Protein AF-A0A1Q7JMK7-F1 (afdb_monomer)

Foldseek 3Di:
DPQADPPPRDRDKDWDDDDDPDDDFDADPQFDPDVPDDSTWDWTWIAHPPPGDIDIDTDVVSVCVRRDDPDPVCVVVVVVPPDD

Secondary structure (DSSP, 8-state):
---S-TTT----EEEE----SS---B--TT----TTS-SPBPEEEEEETTT--EEEEE-HHHHHHHHSPPPGGGHHHHGGGG--

Solvent-accessible surface area (backbone atoms only — not comparable to full-atom values): 5485 Å² total; per-residue (Å²): 144,76,67,49,36,92,87,78,66,45,59,53,69,40,83,56,72,80,85,59,102,57,86,74,56,49,65,60,92,73,44,52,88,45,97,89,50,78,61,58,27,58,59,46,29,35,33,30,76,83,80,65,53,71,49,78,49,63,42,62,70,59,46,47,69,33,62,55,76,79,57,82,91,49,51,86,64,59,68,66,78,77,75,128

pLDDT: mean 77.26, std 14.23, range [45.47, 94.75]

Mean predicted aligned error: 10.89 Å

Radius of gyration: 18.16 Å; Cα contacts (8 Å, |Δi|>4): 107; chains: 1; bounding box: 47×17×46 Å

Nearest PDB structures (foldseek):
  6zn8-assembly1_C  TM=3.640E-01  e=3.447E+00  Haemophilus influenzae 86-028NP
  6ee8-assembly1_M  TM=2.963E-01  e=4.436E+00  Mycobacterium tuberculosis

Structure (mmCIF, N/CA/C/O backbone):
data_AF-A0A1Q7JMK7-F1
#
_entry.id   AF-A0A1Q7JMK7-F1
#
loop_
_atom_site.group_PDB
_atom_site.id
_atom_site.type_symbol
_atom_site.label_atom_id
_atom_site.label_alt_id
_atom_site.label_comp_id
_atom_site.label_asym_id
_atom_site.label_entity_id
_atom_site.label_seq_id
_atom_site.pdbx_PDB_ins_code
_atom_site.Cartn_x
_atom_site.Cartn_y
_atom_site.Cartn_z
_atom_site.occupancy
_atom_site.B_iso_or_equiv
_atom_site.auth_seq_id
_atom_site.auth_comp_id
_atom_site.auth_asym_id
_atom_site.auth_atom_id
_atom_site.pdbx_PDB_model_num
ATOM 1 N N . MET A 1 1 ? -0.149 -8.439 13.081 1.00 46.66 1 MET A N 1
ATOM 2 C CA . MET A 1 1 ? -0.224 -7.430 14.152 1.00 46.66 1 MET A CA 1
ATOM 3 C C . MET A 1 1 ? -0.517 -6.079 13.519 1.00 46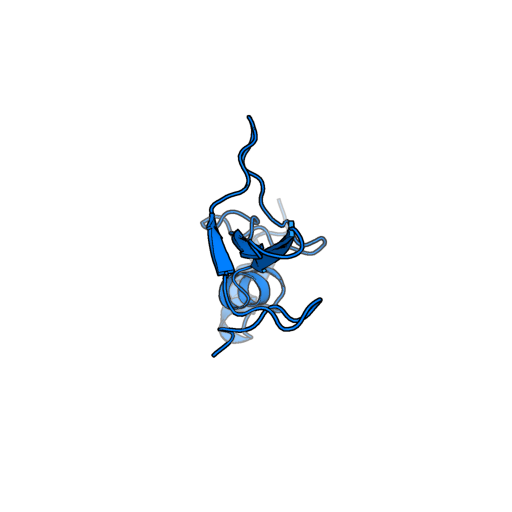.66 1 MET A C 1
ATOM 5 O O . MET A 1 1 ? 0.410 -5.373 13.150 1.00 46.66 1 MET A O 1
ATOM 9 N N . ALA A 1 2 ? -1.8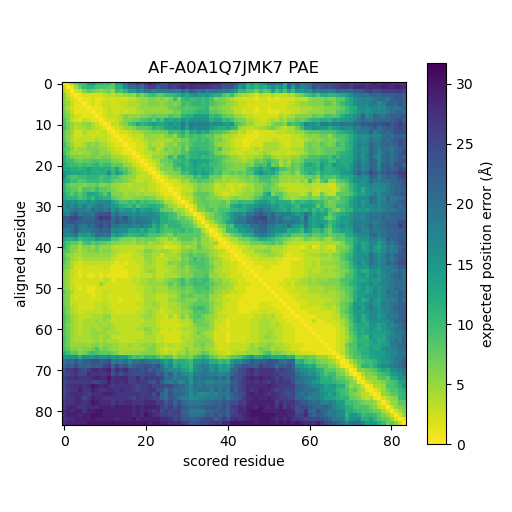03 -5.810 13.296 1.00 58.38 2 ALA A N 1
ATOM 10 C CA . ALA A 1 2 ? -2.422 -4.491 13.147 1.00 58.38 2 ALA A CA 1
ATOM 11 C C . ALA A 1 2 ? -3.933 -4.752 13.028 1.00 58.38 2 ALA A C 1
ATOM 13 O O . ALA A 1 2 ? -4.512 -4.599 11.960 1.00 58.38 2 ALA A O 1
ATOM 14 N N . ASP A 1 3 ? -4.544 -5.255 14.105 1.00 71.44 3 ASP A N 1
ATOM 15 C CA . ASP A 1 3 ? -5.989 -5.542 14.135 1.00 71.44 3 ASP A CA 1
ATOM 16 C C . ASP A 1 3 ? -6.799 -4.303 14.555 1.00 71.44 3 ASP A C 1
ATOM 18 O O . ASP A 1 3 ? -8.016 -4.356 14.665 1.00 71.44 3 ASP A O 1
ATOM 22 N N . THR A 1 4 ? -6.131 -3.164 14.767 1.00 87.81 4 THR A N 1
ATOM 23 C CA . THR A 1 4 ? -6.726 -1.890 15.171 1.00 87.81 4 THR A CA 1
ATOM 24 C C . THR A 1 4 ? -6.408 -0.787 14.171 1.00 87.81 4 THR A C 1
ATOM 26 O O . THR A 1 4 ? -5.281 -0.607 13.711 1.00 87.81 4 THR A O 1
ATOM 29 N N . CYS A 1 5 ? -7.427 -0.004 13.839 1.00 90.62 5 CYS A N 1
ATOM 30 C CA . CYS A 1 5 ? -7.319 1.171 12.994 1.00 90.62 5 CYS A CA 1
ATOM 31 C C . CYS A 1 5 ? -6.479 2.248 13.688 1.00 90.62 5 CYS A C 1
ATOM 33 O O . CYS A 1 5 ? -6.892 2.794 14.711 1.00 90.62 5 CYS A O 1
ATOM 35 N N . TYR A 1 6 ? -5.351 2.631 13.086 1.00 88.75 6 TYR A N 1
ATOM 36 C CA . TYR A 1 6 ? -4.453 3.657 13.632 1.00 88.75 6 TYR A CA 1
ATOM 37 C C . TYR A 1 6 ? -5.121 5.031 13.808 1.00 88.75 6 TYR A C 1
ATOM 39 O O . TYR A 1 6 ? -4.672 5.842 14.614 1.00 88.75 6 TYR A O 1
ATOM 47 N N . ARG A 1 7 ? -6.186 5.315 13.042 1.00 92.25 7 ARG A N 1
ATOM 48 C CA . ARG A 1 7 ? -6.864 6.617 13.061 1.00 92.25 7 ARG A CA 1
ATOM 49 C C . ARG A 1 7 ? -7.910 6.735 14.165 1.00 92.25 7 ARG A C 1
ATOM 51 O O . ARG A 1 7 ? -8.028 7.798 14.760 1.00 92.25 7 ARG A O 1
ATOM 58 N N . CYS A 1 8 ? -8.711 5.694 14.394 1.00 93.94 8 CYS A N 1
ATOM 59 C CA . CYS A 1 8 ? -9.849 5.761 15.323 1.00 93.94 8 CYS A CA 1
ATOM 60 C C . CYS A 1 8 ? -9.835 4.692 16.422 1.00 93.94 8 CYS A C 1
ATOM 62 O O . CYS A 1 8 ? -10.784 4.623 17.195 1.00 93.94 8 CYS A O 1
ATOM 64 N N . GLY A 1 9 ? -8.827 3.817 16.454 1.00 91.56 9 GLY A N 1
ATOM 65 C CA . GLY A 1 9 ? -8.722 2.708 17.405 1.00 91.56 9 GLY A CA 1
ATOM 66 C C . GLY A 1 9 ? -9.707 1.554 17.182 1.00 91.56 9 GLY A C 1
ATOM 67 O O . GLY A 1 9 ? -9.692 0.601 17.947 1.00 91.56 9 GLY A O 1
ATOM 68 N N . GLY A 1 10 ? -10.564 1.612 16.157 1.00 88.19 10 GLY A N 1
ATOM 69 C CA . GLY A 1 10 ? -11.569 0.574 15.894 1.00 88.19 10 GLY A CA 1
ATOM 70 C C . GLY A 1 10 ? -10.962 -0.716 15.337 1.00 88.19 10 GLY A C 1
ATOM 71 O O . GLY A 1 10 ? -10.023 -0.662 14.551 1.00 88.19 10 GLY A O 1
ATOM 72 N N . GLU A 1 11 ? -11.525 -1.869 15.694 1.00 82.62 11 GLU A N 1
ATOM 73 C CA . GLU A 1 11 ? -10.955 -3.194 15.376 1.00 82.62 11 GLU A CA 1
ATOM 74 C C . GLU A 1 11 ? -11.467 -3.802 14.058 1.00 82.62 11 GLU A C 1
ATOM 76 O O . GLU A 1 11 ? -10.962 -4.803 13.553 1.00 82.62 11 GLU A O 1
ATOM 81 N N . MET A 1 12 ? -12.495 -3.204 13.450 1.00 83.38 12 MET A N 1
ATOM 82 C CA . MET A 1 12 ? -13.056 -3.713 12.202 1.00 83.38 12 MET A CA 1
ATOM 83 C C . MET A 1 12 ? -12.292 -3.191 10.983 1.00 83.38 12 MET A C 1
ATOM 85 O O . MET A 1 12 ? -12.683 -2.200 10.359 1.00 83.38 12 MET A O 1
ATOM 89 N N . LEU A 1 13 ? -11.244 -3.911 10.596 1.00 88.12 13 LEU A N 1
ATOM 90 C CA . LEU A 1 13 ? -10.568 -3.748 9.309 1.00 88.12 13 LEU A CA 1
ATOM 91 C C . LEU A 1 13 ? -11.123 -4.743 8.278 1.00 88.12 13 LEU A C 1
ATOM 93 O O . LEU A 1 13 ? -11.393 -5.901 8.589 1.00 88.12 13 LEU A O 1
ATOM 97 N N . SER A 1 14 ? -11.319 -4.283 7.044 1.00 90.56 14 SER A N 1
ATOM 98 C CA . SER A 1 14 ? -11.735 -5.107 5.907 1.00 90.56 14 SER A CA 1
ATOM 99 C C . SER A 1 14 ? -10.672 -5.053 4.824 1.00 90.56 14 SER A C 1
ATOM 101 O O . SER A 1 14 ? -10.319 -3.970 4.359 1.00 90.56 14 SER A O 1
ATOM 103 N N . ALA A 1 15 ? -10.189 -6.215 4.390 1.00 90.50 15 ALA A N 1
ATOM 104 C CA . ALA A 1 15 ? -9.332 -6.300 3.215 1.00 90.50 15 ALA A CA 1
ATOM 105 C C . ALA A 1 15 ? -10.117 -5.915 1.951 1.00 90.50 15 ALA A C 1
ATOM 107 O O . ALA A 1 15 ? -11.317 -6.181 1.843 1.00 90.50 15 ALA A O 1
ATOM 108 N N . GLY A 1 16 ? -9.430 -5.300 0.996 1.00 88.38 16 GLY A N 1
ATOM 109 C CA . GLY A 1 16 ? -9.992 -4.911 -0.288 1.00 88.38 16 GLY A CA 1
ATOM 110 C C . GLY A 1 16 ? -8.909 -4.609 -1.320 1.00 88.38 16 GLY A C 1
ATOM 111 O O . GLY A 1 16 ? -7.728 -4.915 -1.139 1.00 88.38 16 GLY A O 1
ATOM 112 N N . ALA A 1 17 ? -9.324 -3.998 -2.423 1.00 84.00 17 ALA A N 1
ATOM 113 C CA . ALA A 1 17 ? -8.437 -3.535 -3.479 1.00 84.00 17 ALA A CA 1
ATOM 114 C C . ALA A 1 17 ? -8.927 -2.188 -4.011 1.00 84.00 17 ALA A C 1
ATOM 116 O O . ALA A 1 17 ? -10.129 -1.916 -4.020 1.00 84.00 17 ALA A O 1
ATOM 117 N N . LEU A 1 18 ? -7.995 -1.359 -4.478 1.00 83.94 18 LEU A N 1
ATOM 118 C CA . LEU A 1 18 ? -8.336 -0.187 -5.275 1.00 83.94 18 LEU A CA 1
ATOM 119 C C . LEU A 1 18 ? -8.600 -0.644 -6.710 1.00 83.94 18 LEU A C 1
ATOM 121 O O . LEU A 1 18 ? -7.736 -1.258 -7.336 1.00 83.94 18 LEU A O 1
ATOM 125 N N . PHE A 1 19 ? -9.798 -0.355 -7.216 1.00 79.12 19 PHE A N 1
ATOM 126 C CA . PHE A 1 19 ? -10.184 -0.652 -8.592 1.00 79.12 19 PHE A CA 1
ATOM 127 C C . PHE A 1 19 ? -10.068 0.598 -9.459 1.00 79.12 19 PHE A C 1
ATOM 129 O O . PHE A 1 19 ? -10.567 1.666 -9.114 1.00 79.12 19 PHE A O 1
ATOM 136 N N . SER A 1 20 ? -9.419 0.442 -10.605 1.00 80.50 20 SER A N 1
ATOM 137 C CA . SER A 1 20 ? -9.269 1.464 -11.636 1.00 80.50 20 SER A CA 1
ATOM 138 C C . SER A 1 20 ? -9.167 0.768 -12.994 1.00 80.50 20 SER A C 1
ATOM 140 O O . SER A 1 20 ? -8.756 -0.392 -13.064 1.00 80.50 20 SER A O 1
ATOM 142 N N . ALA A 1 21 ? -9.542 1.467 -14.071 1.00 82.12 21 ALA A N 1
ATOM 143 C CA . ALA A 1 21 ? -9.445 0.952 -15.442 1.00 82.12 21 ALA A CA 1
ATOM 144 C C . ALA A 1 21 ? -8.002 0.561 -15.816 1.00 82.12 21 ALA A C 1
ATOM 146 O O . ALA A 1 21 ? -7.776 -0.382 -16.569 1.00 82.12 21 ALA A O 1
ATOM 147 N N . VAL A 1 22 ? -7.028 1.265 -15.237 1.00 74.88 22 VAL A N 1
ATOM 148 C CA . VAL A 1 22 ? -5.604 0.915 -15.237 1.00 74.88 22 VAL A CA 1
ATOM 149 C C . VAL A 1 22 ? -5.167 0.526 -13.831 1.00 74.88 22 VAL A C 1
ATOM 151 O O . VAL A 1 22 ? -5.652 1.086 -12.847 1.00 74.88 22 VAL A O 1
ATOM 154 N N . ARG A 1 23 ? -4.241 -0.434 -13.730 1.00 68.62 23 ARG A N 1
ATOM 155 C CA . ARG A 1 23 ? -3.741 -0.946 -12.449 1.00 68.62 23 ARG A CA 1
ATOM 156 C C . ARG A 1 23 ? -3.221 0.199 -11.574 1.00 68.62 23 ARG A C 1
ATOM 158 O O . ARG A 1 23 ? -2.321 0.924 -11.982 1.00 68.62 23 ARG A O 1
ATOM 165 N N . THR A 1 24 ? -3.752 0.330 -10.359 1.00 75.31 24 THR A N 1
ATOM 166 C CA . THR A 1 24 ? -3.226 1.273 -9.365 1.00 75.31 24 THR A CA 1
ATOM 167 C C . THR A 1 24 ? -1.994 0.661 -8.698 1.00 75.31 24 THR A C 1
ATOM 169 O O . THR A 1 24 ? -2.110 -0.130 -7.765 1.00 75.31 24 THR A O 1
ATOM 172 N N . SER A 1 25 ? -0.808 0.987 -9.206 1.00 76.00 25 SER A N 1
ATOM 173 C CA . SER A 1 25 ? 0.490 0.602 -8.643 1.00 76.00 25 SER A CA 1
ATOM 174 C C . SER A 1 25 ? 1.236 1.811 -8.084 1.00 76.00 25 SER A C 1
ATOM 176 O O . SER A 1 25 ? 0.999 2.950 -8.481 1.00 76.00 25 SER A O 1
ATOM 178 N N . PHE A 1 26 ? 2.164 1.562 -7.158 1.00 82.00 26 PHE A N 1
ATOM 179 C CA . PHE A 1 26 ? 3.153 2.565 -6.773 1.00 82.00 26 PHE A CA 1
ATOM 180 C C . PHE A 1 26 ? 4.365 2.447 -7.697 1.00 82.00 26 PHE A C 1
ATOM 182 O O . PHE A 1 26 ? 4.956 1.372 -7.785 1.00 82.00 26 PHE A O 1
ATOM 189 N N . ARG A 1 27 ? 4.764 3.540 -8.351 1.00 81.12 27 ARG A N 1
ATOM 190 C CA . ARG A 1 27 ? 5.988 3.582 -9.157 1.00 81.12 27 ARG A CA 1
ATOM 191 C C . ARG A 1 27 ? 7.035 4.464 -8.468 1.00 81.12 27 ARG A C 1
ATOM 193 O O . ARG A 1 27 ? 6.783 5.659 -8.314 1.00 81.12 27 ARG A O 1
ATOM 200 N N . PRO A 1 28 ? 8.181 3.908 -8.040 1.00 79.38 28 PRO A N 1
ATOM 201 C CA . PRO A 1 28 ? 9.279 4.703 -7.496 1.00 79.38 28 PRO A CA 1
ATOM 202 C C . PRO A 1 28 ? 9.825 5.671 -8.556 1.00 79.38 28 PRO A C 1
ATOM 204 O O . PRO A 1 28 ? 9.857 5.321 -9.733 1.00 79.38 28 PRO A O 1
ATOM 207 N N . GLN A 1 29 ? 10.271 6.863 -8.144 1.00 75.94 29 GLN A N 1
ATOM 208 C CA . GLN A 1 29 ? 10.858 7.853 -9.063 1.00 75.94 29 GLN A CA 1
ATOM 209 C C . GLN A 1 29 ? 12.169 7.342 -9.686 1.00 75.94 29 GLN A C 1
ATOM 2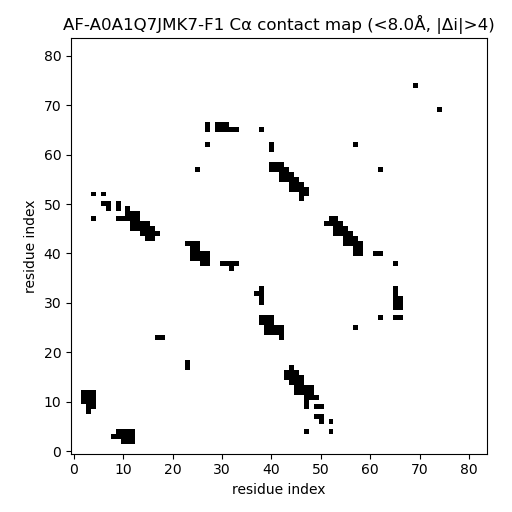11 O O . GLN A 1 29 ? 12.335 7.418 -10.897 1.00 75.94 29 GLN A O 1
ATOM 216 N N . ASP A 1 30 ? 13.028 6.708 -8.882 1.00 69.06 30 ASP A N 1
ATOM 217 C CA . ASP A 1 30 ? 14.339 6.196 -9.310 1.00 69.06 30 ASP A CA 1
ATOM 218 C C . ASP A 1 30 ? 14.334 4.674 -9.544 1.00 69.06 30 ASP A C 1
ATOM 220 O O . ASP A 1 30 ? 15.301 3.972 -9.241 1.00 69.06 30 ASP A O 1
ATOM 224 N N . SER A 1 31 ? 13.216 4.114 -10.024 1.00 69.94 31 SER A N 1
ATOM 225 C CA . SER A 1 31 ? 13.132 2.668 -10.262 1.00 69.94 31 SER A CA 1
ATOM 226 C C . SER A 1 31 ? 14.06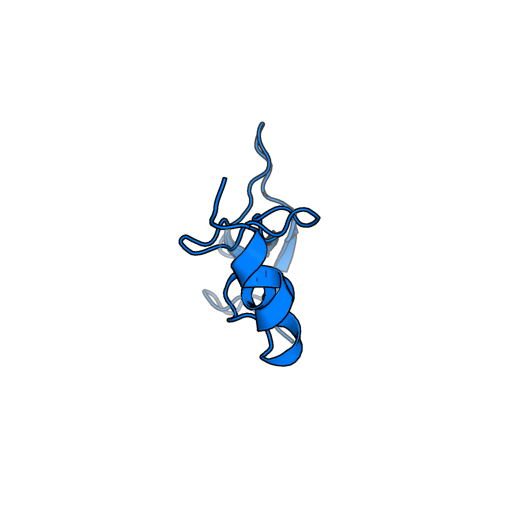6 2.252 -11.401 1.00 69.94 31 SER A C 1
ATOM 228 O O . SER A 1 31 ? 13.899 2.713 -12.534 1.00 69.94 31 SER A O 1
ATOM 230 N N . LYS A 1 32 ? 14.999 1.334 -11.140 1.00 65.88 32 LYS A N 1
ATOM 231 C CA . LYS A 1 32 ? 15.867 0.777 -12.186 1.00 65.88 32 LYS A CA 1
ATOM 232 C C . LYS A 1 32 ? 15.054 -0.130 -13.111 1.00 65.88 32 LYS A C 1
ATOM 234 O O . LYS A 1 32 ? 14.304 -0.993 -12.650 1.00 65.88 32 LYS A O 1
ATOM 239 N N . PHE A 1 33 ? 15.203 0.065 -14.421 1.00 63.03 33 PHE A N 1
ATOM 240 C CA . PHE A 1 33 ? 14.602 -0.797 -15.440 1.00 63.03 33 PHE A CA 1
ATOM 241 C C . PHE A 1 33 ? 15.312 -2.158 -15.423 1.00 63.03 33 PHE A C 1
ATOM 243 O O . PHE A 1 33 ? 16.315 -2.376 -16.095 1.00 63.03 33 PHE A O 1
ATOM 250 N N . LEU A 1 34 ? 14.813 -3.082 -14.605 1.00 58.16 34 LEU A N 1
ATOM 251 C CA . LEU A 1 34 ? 15.221 -4.480 -14.655 1.00 58.16 34 LEU A CA 1
ATOM 252 C C . LEU A 1 34 ? 14.437 -5.136 -15.794 1.00 58.16 34 LEU A C 1
ATOM 254 O O . LEU A 1 34 ? 13.214 -5.217 -15.730 1.00 58.16 34 LEU A O 1
ATOM 258 N N . THR A 1 35 ? 15.124 -5.622 -16.828 1.00 54.81 35 THR A N 1
ATOM 259 C CA . THR A 1 35 ? 14.533 -6.167 -18.072 1.00 54.81 35 THR A CA 1
ATOM 260 C C . THR A 1 35 ? 13.523 -7.307 -17.868 1.00 54.81 35 THR A C 1
ATOM 262 O O . THR A 1 35 ? 12.771 -7.625 -18.783 1.00 54.81 35 THR A O 1
ATOM 265 N N . LEU A 1 36 ? 13.456 -7.892 -16.666 1.00 58.56 36 LEU A N 1
ATOM 266 C CA . LEU A 1 36 ? 12.535 -8.974 -16.299 1.00 58.56 36 LEU A CA 1
ATOM 267 C C . LEU A 1 36 ? 11.499 -8.596 -15.222 1.00 58.56 36 LEU A C 1
ATOM 269 O O . LEU A 1 36 ? 10.636 -9.414 -14.903 1.00 58.56 36 LEU A O 1
ATOM 273 N N . ALA A 1 37 ? 11.553 -7.391 -14.643 1.00 60.84 37 ALA A N 1
ATOM 274 C CA . ALA A 1 37 ? 10.638 -6.971 -13.581 1.00 60.84 37 ALA A CA 1
ATOM 275 C C . ALA A 1 37 ? 9.947 -5.650 -13.929 1.00 60.84 37 ALA A C 1
ATOM 277 O O . ALA A 1 37 ? 10.589 -4.659 -14.260 1.00 60.84 37 ALA A O 1
ATOM 278 N N . THR A 1 38 ? 8.619 -5.604 -13.787 1.00 72.06 38 THR A N 1
ATOM 279 C CA . THR A 1 38 ? 7.892 -4.334 -13.889 1.00 72.06 38 THR A CA 1
ATOM 280 C C . THR A 1 38 ? 8.328 -3.399 -12.758 1.00 72.06 38 THR A C 1
ATOM 282 O O . THR A 1 38 ? 8.401 -3.828 -11.600 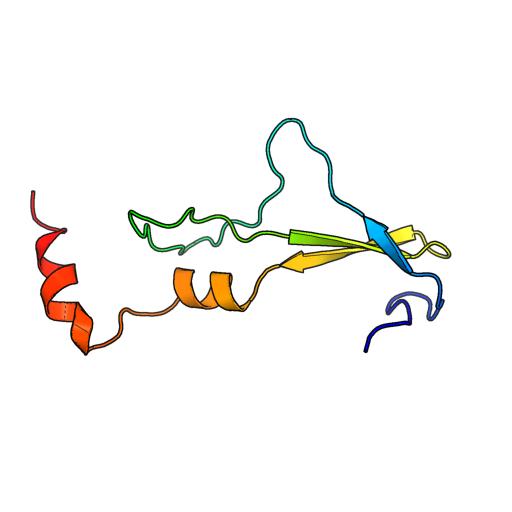1.00 72.06 38 THR A O 1
ATOM 285 N N . GLY A 1 39 ? 8.565 -2.120 -13.072 1.00 76.12 39 GLY A N 1
ATOM 286 C CA . GLY A 1 39 ? 8.929 -1.079 -12.093 1.00 76.12 39 GLY A CA 1
ATOM 287 C C . GLY A 1 39 ? 7.821 -0.735 -11.085 1.00 76.12 39 GLY A C 1
ATOM 288 O O . GLY A 1 39 ? 8.020 0.069 -10.181 1.00 76.12 39 GLY A O 1
ATOM 289 N N . ASP A 1 40 ? 6.652 -1.357 -11.224 1.00 81.88 40 ASP A N 1
ATOM 290 C CA . ASP A 1 40 ? 5.497 -1.178 -10.353 1.00 81.88 40 ASP A CA 1
ATOM 291 C C . ASP A 1 40 ? 5.605 -1.989 -9.060 1.00 81.88 40 ASP A C 1
ATOM 293 O O . ASP A 1 40 ? 5.725 -3.216 -9.082 1.00 81.88 40 ASP A O 1
ATO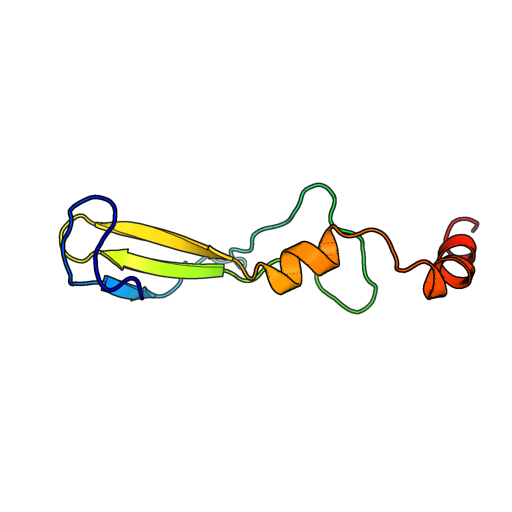M 297 N N . VAL A 1 41 ? 5.442 -1.340 -7.916 1.00 84.88 41 VAL A N 1
ATOM 298 C CA . VAL A 1 41 ? 5.233 -1.996 -6.625 1.00 84.88 41 VAL A CA 1
ATOM 299 C C . VAL A 1 41 ? 3.744 -2.286 -6.446 1.00 84.88 41 VAL A C 1
ATOM 301 O O . VAL A 1 41 ? 2.894 -1.398 -6.547 1.00 84.88 41 VAL A O 1
ATOM 304 N N . MET A 1 42 ? 3.435 -3.556 -6.176 1.00 83.75 42 MET A N 1
ATOM 305 C CA . MET A 1 42 ? 2.074 -3.999 -5.890 1.00 83.75 42 MET A CA 1
ATOM 306 C C . MET A 1 42 ? 1.603 -3.467 -4.546 1.00 83.75 42 MET A C 1
ATOM 308 O O . MET A 1 42 ? 2.337 -3.543 -3.561 1.00 83.75 42 MET A O 1
ATOM 312 N N . THR A 1 43 ? 0.366 -2.983 -4.514 1.00 86.62 43 THR A N 1
ATOM 313 C CA . THR A 1 43 ? -0.275 -2.455 -3.314 1.00 86.62 43 THR A CA 1
ATOM 314 C C . THR A 1 43 ? -1.436 -3.349 -2.880 1.00 86.62 43 THR A C 1
ATOM 316 O O . THR A 1 43 ? -2.138 -3.943 -3.701 1.00 86.62 43 THR A O 1
ATOM 319 N N . LYS A 1 44 ? -1.622 -3.468 -1.567 1.00 88.38 44 LYS A N 1
ATOM 320 C CA . LYS A 1 44 ? -2.814 -4.037 -0.927 1.00 88.38 44 LYS A CA 1
ATOM 321 C C . LYS A 1 44 ? -3.572 -2.906 -0.247 1.00 88.38 44 LYS A C 1
ATOM 323 O O . LYS A 1 44 ? -2.940 -1.952 0.202 1.00 88.38 44 LYS A O 1
ATOM 328 N N . ALA A 1 45 ? -4.893 -3.021 -0.162 1.00 91.19 45 ALA A N 1
ATOM 329 C CA . ALA A 1 45 ? -5.722 -2.031 0.509 1.00 91.19 45 ALA A CA 1
ATOM 330 C C . ALA A 1 45 ? -6.505 -2.661 1.661 1.00 91.19 45 ALA A C 1
ATOM 332 O O . ALA A 1 45 ? -7.049 -3.762 1.538 1.00 91.19 45 ALA A O 1
ATOM 333 N N . THR A 1 46 ? -6.60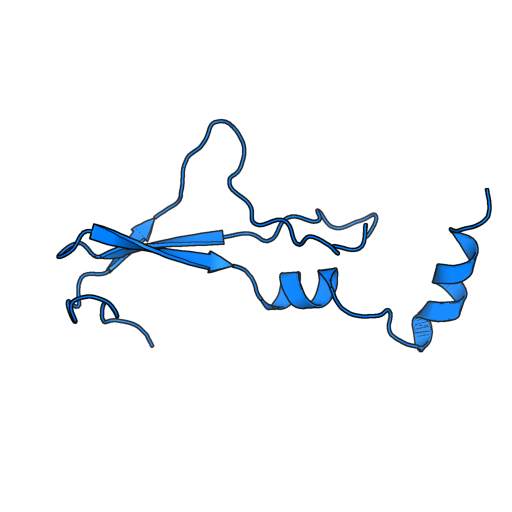1 -1.925 2.759 1.00 92.75 46 THR A N 1
ATOM 334 C CA . THR A 1 46 ? -7.424 -2.281 3.915 1.00 92.75 46 THR A CA 1
ATOM 335 C C . THR A 1 46 ? -8.267 -1.071 4.287 1.00 92.75 46 THR A C 1
ATOM 337 O O . THR A 1 46 ? -7.755 0.044 4.317 1.00 92.75 46 THR A O 1
ATOM 340 N N . MET A 1 47 ? -9.553 -1.260 4.570 1.00 92.81 47 MET A N 1
ATOM 341 C CA . MET A 1 47 ? -10.458 -0.182 4.968 1.00 92.81 47 MET A CA 1
ATOM 342 C C . MET A 1 47 ? -10.992 -0.414 6.378 1.00 92.81 47 MET A C 1
ATOM 344 O O . MET A 1 47 ? -11.482 -1.498 6.697 1.00 92.81 47 MET A O 1
ATOM 348 N N . CYS A 1 48 ? -10.948 0.617 7.218 1.00 94.25 48 CYS A N 1
ATOM 349 C CA . CYS A 1 48 ? -11.630 0.601 8.506 1.00 94.25 48 CYS A CA 1
ATOM 350 C C . CYS A 1 48 ? -13.137 0.787 8.310 1.00 94.25 48 CYS A C 1
ATOM 352 O O . CYS A 1 48 ? -13.577 1.791 7.748 1.00 94.25 48 CYS A O 1
ATOM 354 N N . ARG A 1 49 ? -13.938 -0.142 8.837 1.00 93.06 49 ARG A N 1
ATOM 355 C CA . ARG A 1 49 ? -15.403 -0.084 8.738 1.00 93.06 49 ARG A CA 1
ATOM 356 C C . ARG A 1 49 ? -16.041 0.958 9.663 1.00 93.06 49 ARG A C 1
ATOM 358 O O . ARG A 1 49 ? -17.188 1.318 9.443 1.00 93.06 49 ARG A O 1
ATOM 365 N N . ASN A 1 50 ? -15.316 1.454 10.669 1.00 94.00 50 ASN A N 1
ATOM 366 C CA . ASN A 1 50 ? -15.830 2.446 11.620 1.00 94.00 50 ASN A CA 1
ATOM 367 C C . ASN A 1 50 ? -15.648 3.884 11.125 1.00 94.00 50 ASN A C 1
ATOM 369 O O . ASN A 1 50 ? -16.582 4.674 11.184 1.00 94.00 50 ASN A O 1
ATOM 373 N N . CYS A 1 51 ? -14.442 4.239 10.673 1.00 94.44 51 CYS A N 1
ATOM 374 C CA . CYS A 1 51 ? -14.102 5.624 10.317 1.00 94.44 51 CYS A CA 1
ATOM 375 C C . CYS A 1 51 ? -13.774 5.828 8.834 1.00 94.44 51 CYS A C 1
ATOM 377 O O . CYS A 1 51 ? -13.481 6.949 8.423 1.00 94.44 51 CYS A O 1
ATOM 379 N N . GLY A 1 52 ? -13.782 4.757 8.038 1.00 92.44 52 GLY A N 1
ATOM 3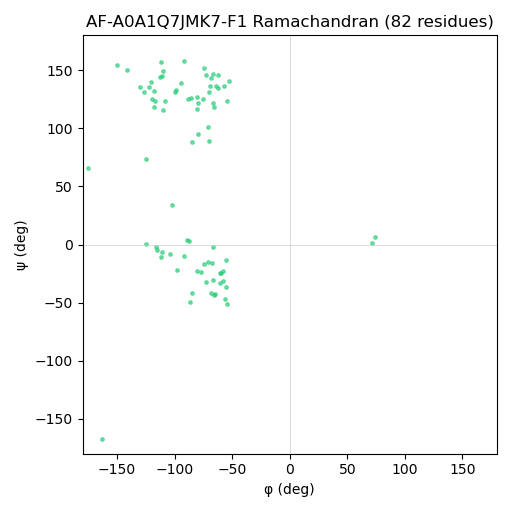80 C CA . GLY A 1 52 ? -13.588 4.818 6.593 1.00 92.44 52 GLY A CA 1
ATOM 381 C C . GLY A 1 52 ? -12.157 5.090 6.130 1.00 92.44 52 GLY A C 1
ATOM 382 O O . GLY A 1 52 ? -11.952 5.277 4.934 1.00 92.44 52 GLY A O 1
ATOM 383 N N . VAL A 1 53 ? -11.160 5.119 7.026 1.00 94.75 53 VAL A N 1
ATOM 384 C CA . VAL A 1 53 ? -9.760 5.262 6.597 1.00 94.75 53 VAL A CA 1
ATOM 385 C C . VAL A 1 53 ? -9.356 4.064 5.740 1.00 94.75 53 VAL A C 1
ATOM 387 O O . VAL A 1 53 ? -9.660 2.922 6.091 1.00 94.75 53 VAL A O 1
ATOM 390 N N . ILE A 1 54 ? -8.684 4.338 4.625 1.00 93.00 54 ILE A N 1
ATOM 391 C CA . ILE A 1 54 ? -8.104 3.321 3.753 1.00 93.00 54 ILE A CA 1
ATOM 392 C C . ILE A 1 54 ? -6.592 3.380 3.926 1.00 93.00 54 ILE A C 1
ATOM 394 O O . ILE A 1 54 ? -5.978 4.426 3.724 1.00 93.00 54 ILE A O 1
ATOM 398 N N . GLU A 1 55 ? -6.007 2.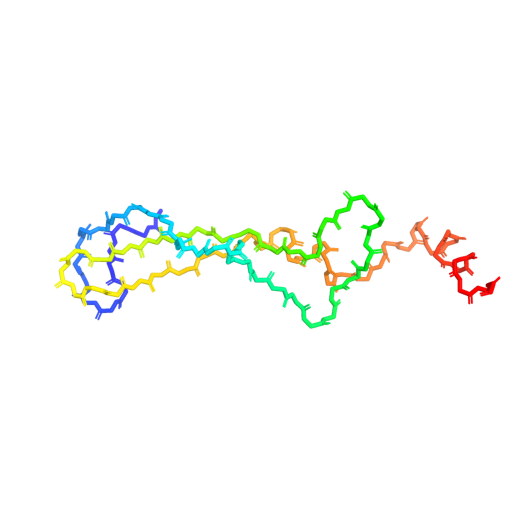251 4.292 1.00 91.06 55 GLU A N 1
ATOM 399 C CA . GLU A 1 55 ? -4.567 2.049 4.325 1.00 91.06 55 GLU A CA 1
ATOM 400 C C . GLU A 1 55 ? -4.132 1.315 3.055 1.00 91.06 55 GLU A C 1
ATOM 402 O O . GLU A 1 55 ? -4.750 0.327 2.653 1.00 91.06 55 GLU A O 1
ATOM 407 N N . ILE A 1 56 ? -3.071 1.811 2.417 1.00 91.38 56 ILE A N 1
ATOM 408 C CA . ILE A 1 56 ? -2.488 1.229 1.207 1.00 91.38 56 ILE A CA 1
ATOM 409 C C . ILE A 1 56 ? -1.059 0.816 1.540 1.00 91.38 56 ILE A C 1
ATOM 411 O O . ILE A 1 56 ? -0.229 1.660 1.873 1.00 91.38 56 ILE A O 1
ATOM 415 N N . VAL A 1 57 ? -0.761 -0.476 1.427 1.00 89.88 57 VAL A N 1
ATOM 416 C CA . VAL A 1 57 ? 0.548 -1.036 1.785 1.00 89.88 57 VAL A CA 1
ATOM 417 C C . VAL A 1 57 ? 1.213 -1.622 0.546 1.00 89.88 57 VAL A C 1
ATOM 419 O O . VAL A 1 57 ? 0.635 -2.477 -0.127 1.00 89.88 57 VAL A O 1
ATOM 422 N N . GLY A 1 58 ? 2.425 -1.157 0.238 1.00 89.56 58 GLY A N 1
ATOM 423 C CA . GLY A 1 58 ? 3.245 -1.656 -0.868 1.00 89.56 58 GLY A CA 1
ATOM 424 C C . GLY A 1 58 ? 4.207 -2.776 -0.459 1.00 89.56 58 GLY A C 1
ATOM 425 O O . GLY A 1 58 ? 4.585 -2.897 0.706 1.00 89.56 58 GLY A O 1
ATOM 426 N N . ASP A 1 59 ? 4.648 -3.578 -1.430 1.00 89.19 59 ASP A N 1
ATOM 427 C CA . ASP A 1 59 ? 5.725 -4.558 -1.237 1.00 89.19 59 ASP A CA 1
ATOM 428 C C . ASP A 1 59 ? 7.092 -3.863 -1.071 1.00 89.19 59 ASP A C 1
ATOM 430 O O . ASP A 1 59 ? 7.743 -3.454 -2.038 1.00 89.19 59 ASP A O 1
ATOM 434 N N . VAL A 1 60 ? 7.540 -3.755 0.182 1.00 90.25 60 VAL A N 1
ATOM 435 C CA . VAL A 1 60 ? 8.822 -3.135 0.551 1.00 90.25 60 VAL A CA 1
ATOM 436 C C . VAL A 1 60 ? 10.022 -3.936 0.035 1.00 90.25 60 VAL A C 1
ATOM 438 O O . VAL A 1 60 ? 11.059 -3.351 -0.279 1.00 90.25 60 VAL A O 1
ATOM 441 N N . SER A 1 61 ? 9.910 -5.260 -0.089 1.00 88.69 61 SER A N 1
ATOM 442 C CA . SER A 1 61 ? 10.984 -6.091 -0.637 1.00 88.69 61 SER A CA 1
ATOM 443 C C . SER A 1 61 ? 11.174 -5.818 -2.126 1.00 88.69 61 SER A C 1
ATOM 445 O O . SER A 1 61 ? 12.312 -5.676 -2.579 1.00 88.69 61 SER A O 1
ATOM 447 N N . LYS A 1 62 ? 10.076 -5.678 -2.880 1.00 85.94 62 LYS A N 1
ATOM 448 C CA . LYS A 1 62 ? 10.137 -5.261 -4.286 1.00 85.94 62 LYS A CA 1
ATOM 449 C C . LYS A 1 62 ? 10.656 -3.831 -4.419 1.00 85.94 62 LYS A C 1
ATOM 451 O O . LYS A 1 62 ? 11.528 -3.602 -5.250 1.00 85.94 62 LYS A O 1
ATOM 456 N N . LEU A 1 63 ? 10.185 -2.904 -3.580 1.00 87.56 63 LEU A N 1
ATOM 457 C CA . LEU A 1 63 ? 10.665 -1.520 -3.574 1.00 87.56 63 LEU A CA 1
ATOM 458 C C . LEU A 1 63 ? 12.188 -1.456 -3.417 1.00 87.56 63 LEU A C 1
ATOM 460 O O . LEU A 1 63 ? 12.850 -0.860 -4.257 1.00 87.56 63 LEU A O 1
ATOM 464 N N . ARG A 1 64 ? 12.743 -2.139 -2.407 1.00 87.31 64 ARG A N 1
ATOM 465 C CA . ARG A 1 64 ? 14.195 -2.176 -2.170 1.00 87.31 64 ARG A CA 1
ATOM 466 C C . ARG A 1 64 ? 14.959 -2.674 -3.393 1.00 87.31 64 ARG A C 1
ATOM 468 O O . ARG A 1 64 ? 15.899 -2.024 -3.818 1.00 87.31 64 ARG A O 1
ATOM 475 N N . ARG A 1 65 ? 14.519 -3.769 -4.019 1.00 84.00 65 ARG A N 1
ATOM 476 C CA . ARG A 1 65 ? 15.164 -4.301 -5.236 1.00 84.00 65 ARG A CA 1
ATOM 477 C C . ARG A 1 65 ? 15.144 -3.316 -6.407 1.00 84.00 65 ARG A C 1
ATOM 479 O O . ARG A 1 65 ? 16.071 -3.323 -7.205 1.00 84.00 65 ARG A O 1
ATOM 486 N N . LEU A 1 66 ? 14.095 -2.501 -6.519 1.00 83.31 66 LEU A N 1
ATOM 487 C CA . LEU A 1 66 ? 13.968 -1.499 -7.578 1.00 83.31 66 LEU A CA 1
ATOM 488 C C . LEU A 1 66 ? 14.826 -0.250 -7.330 1.00 83.31 66 LEU A C 1
ATOM 490 O O . LEU A 1 66 ? 15.143 0.440 -8.297 1.00 83.31 66 LEU A O 1
ATOM 494 N N . THR A 1 67 ? 15.185 0.041 -6.074 1.00 81.69 67 THR A N 1
ATOM 495 C CA . THR A 1 67 ? 15.907 1.265 -5.677 1.00 81.69 67 THR A CA 1
ATOM 496 C C . THR A 1 67 ? 17.340 1.026 -5.189 1.00 81.69 67 THR A C 1
ATOM 498 O O . THR A 1 67 ? 18.072 1.987 -4.991 1.00 81.69 67 THR A O 1
ATOM 501 N N . SER A 1 68 ? 17.757 -0.220 -4.945 1.00 80.12 68 SER A N 1
ATOM 502 C CA . SER A 1 68 ? 19.113 -0.549 -4.483 1.00 80.12 68 SER A CA 1
ATOM 503 C C . SER A 1 68 ? 20.165 -0.427 -5.592 1.00 80.12 68 SER A C 1
ATOM 505 O O . SER A 1 68 ? 19.884 -0.611 -6.781 1.00 80.12 68 SER A O 1
ATOM 507 N N . ASP A 1 69 ? 21.405 -0.134 -5.199 1.00 62.81 69 ASP A N 1
ATOM 508 C CA . ASP A 1 69 ? 22.570 -0.236 -6.077 1.00 62.81 69 ASP A CA 1
ATOM 509 C C . ASP A 1 69 ? 22.884 -1.686 -6.437 1.00 62.81 69 ASP A C 1
ATOM 511 O O . ASP A 1 69 ? 22.610 -2.579 -5.631 1.00 62.81 69 ASP A O 1
ATOM 515 N N . PRO A 1 70 ? 23.337 -1.955 -7.679 1.00 57.88 70 PRO A N 1
ATOM 516 C CA . PRO A 1 70 ? 23.679 -3.311 -8.071 1.00 57.88 70 PRO A CA 1
ATOM 517 C C . PRO A 1 70 ? 24.736 -3.848 -7.108 1.00 57.88 70 PRO A C 1
ATOM 519 O O . PRO A 1 70 ? 25.685 -3.149 -6.764 1.00 57.88 70 PRO A O 1
ATOM 522 N N . GLU A 1 71 ? 24.563 -5.096 -6.675 1.00 57.41 71 GLU A N 1
ATOM 523 C CA . GLU A 1 71 ? 25.580 -5.793 -5.892 1.00 57.41 71 GLU A CA 1
ATOM 524 C C . GLU A 1 71 ? 26.930 -5.730 -6.635 1.00 57.41 71 GLU A C 1
ATOM 526 O O . GLU A 1 71 ? 26.947 -5.916 -7.861 1.00 57.41 71 GLU A O 1
ATOM 531 N N . PRO A 1 72 ? 28.063 -5.533 -5.932 1.00 57.81 72 PRO A N 1
ATOM 532 C CA . PRO A 1 72 ? 29.382 -5.333 -6.549 1.00 57.81 72 PRO A CA 1
ATOM 533 C C . PRO A 1 72 ? 29.804 -6.497 -7.464 1.00 57.81 72 PRO A C 1
ATOM 535 O O . PRO A 1 72 ? 30.583 -6.337 -8.400 1.00 57.81 72 PRO A O 1
ATOM 538 N N . SER A 1 73 ? 29.235 -7.688 -7.261 1.00 60.91 73 SER A N 1
ATOM 539 C CA . SER A 1 73 ? 29.431 -8.860 -8.122 1.00 60.91 73 SER A CA 1
ATOM 540 C C . SER A 1 73 ? 28.824 -8.729 -9.528 1.00 60.91 73 SER A C 1
ATOM 542 O O . SER A 1 73 ? 29.191 -9.496 -10.419 1.00 60.91 73 SER A O 1
ATOM 544 N N . THR A 1 74 ? 27.930 -7.761 -9.754 1.00 59.81 74 THR A N 1
ATOM 545 C CA . THR A 1 74 ? 27.177 -7.586 -11.011 1.00 59.81 74 THR A CA 1
ATOM 546 C C . THR A 1 74 ? 27.600 -6.333 -11.792 1.00 59.81 74 THR A C 1
ATOM 548 O O . THR A 1 74 ? 27.198 -6.164 -12.943 1.00 59.81 74 THR A O 1
ATOM 551 N N . GLU A 1 75 ? 28.468 -5.484 -11.226 1.00 58.12 75 GLU A N 1
ATOM 552 C CA . GLU A 1 75 ? 28.966 -4.242 -11.853 1.00 58.12 75 GLU A CA 1
ATOM 553 C C . GLU A 1 75 ? 29.598 -4.480 -13.232 1.00 58.12 75 GLU A C 1
ATOM 555 O O . GLU A 1 75 ? 29.391 -3.699 -14.162 1.00 58.12 75 GLU A O 1
ATOM 560 N N . ARG A 1 76 ? 30.295 -5.613 -13.401 1.00 61.59 76 ARG A N 1
ATOM 561 C CA . ARG A 1 76 ? 30.929 -6.007 -14.674 1.00 61.59 76 ARG A CA 1
ATOM 562 C C . ARG A 1 76 ? 29.937 -6.177 -15.826 1.00 61.59 76 ARG A C 1
ATOM 564 O O . ARG A 1 76 ? 30.336 -6.058 -16.979 1.00 61.59 76 ARG A O 1
ATOM 571 N N . PHE A 1 77 ? 28.670 -6.452 -15.523 1.00 61.34 77 PHE A N 1
ATOM 572 C CA . PHE A 1 77 ? 27.619 -6.641 -16.522 1.00 61.34 77 PHE A CA 1
ATOM 573 C C . PHE A 1 77 ? 26.774 -5.377 -16.742 1.00 61.34 77 PHE A C 1
ATOM 575 O O . PHE A 1 77 ? 26.191 -5.224 -17.810 1.00 61.34 77 PHE A O 1
ATOM 582 N N . ALA A 1 78 ? 26.737 -4.446 -15.780 1.00 58.41 78 ALA A N 1
ATOM 583 C CA . ALA A 1 78 ? 25.987 -3.192 -15.902 1.00 58.41 78 ALA A CA 1
ATOM 584 C C . ALA A 1 78 ? 26.649 -2.188 -16.868 1.00 58.41 78 ALA A C 1
ATOM 586 O O . ALA A 1 78 ? 25.956 -1.457 -17.570 1.00 58.41 78 ALA A O 1
ATOM 587 N N . ALA A 1 79 ? 27.984 -2.187 -16.958 1.00 54.59 79 ALA A N 1
ATOM 588 C CA . ALA A 1 79 ? 28.742 -1.271 -17.817 1.00 54.59 79 ALA A CA 1
ATOM 589 C C . ALA A 1 79 ? 28.609 -1.551 -19.330 1.00 54.59 79 ALA A C 1
ATOM 591 O O . ALA A 1 79 ? 28.962 -0.701 -20.143 1.00 54.59 79 ALA A O 1
ATOM 592 N N . ILE A 1 80 ? 28.102 -2.724 -19.721 1.00 54.78 80 ILE A N 1
ATOM 593 C CA . ILE A 1 80 ? 27.968 -3.125 -21.132 1.00 54.78 80 ILE A CA 1
ATOM 594 C C . ILE A 1 80 ? 26.708 -2.506 -21.771 1.00 54.78 80 ILE A C 1
ATOM 596 O O . ILE A 1 80 ? 26.669 -2.313 -22.978 1.00 54.78 80 ILE A O 1
ATOM 600 N N . ALA A 1 81 ? 25.703 -2.127 -20.974 1.00 53.53 81 ALA A N 1
ATOM 601 C CA . ALA A 1 81 ? 24.405 -1.652 -21.467 1.00 53.53 81 ALA A CA 1
ATOM 602 C C . ALA A 1 81 ? 24.316 -0.130 -21.720 1.00 53.53 81 ALA A C 1
ATOM 604 O O . ALA A 1 81 ? 23.233 0.364 -22.023 1.00 53.53 81 ALA A O 1
ATOM 605 N N . VAL A 1 82 ? 25.410 0.626 -21.553 1.00 56.50 82 VAL A N 1
ATOM 606 C CA . VAL A 1 82 ? 25.405 2.105 -21.643 1.00 56.50 82 VAL A CA 1
ATOM 607 C C . VAL A 1 82 ? 26.002 2.624 -22.962 1.00 56.50 82 VAL A C 1
ATOM 609 O O . VAL A 1 82 ? 25.886 3.808 -23.253 1.00 56.50 82 VAL A O 1
ATOM 612 N N . ASN A 1 83 ? 26.591 1.753 -23.789 1.00 46.53 83 ASN A N 1
ATOM 613 C CA . ASN A 1 83 ? 27.263 2.149 -25.029 1.00 46.53 83 ASN A CA 1
ATOM 614 C C . ASN A 1 83 ? 26.705 1.402 -26.255 1.00 46.53 83 ASN A C 1
ATOM 616 O O . ASN A 1 83 ? 27.392 0.536 -26.793 1.00 46.53 83 ASN A O 1
ATOM 620 N N . GLU A 1 84 ? 25.501 1.764 -26.703 1.00 45.47 84 GLU A N 1
ATOM 621 C CA . GLU A 1 84 ? 25.063 1.663 -28.111 1.00 45.47 84 GLU A CA 1
ATOM 622 C C . GLU A 1 84 ? 24.265 2.915 -28.497 1.00 45.47 84 GLU A C 1
ATOM 624 O O . GLU A 1 84 ? 23.345 3.291 -27.734 1.00 45.47 84 GLU A O 1
#

Sequence (84 aa):
MADTCYRCGGEMLSAGALFSAVRTSFRPQDSKFLTLATGDVMTKATMCRNCGVIEIVGDVSKLRRLTSDPEPSTERFAAIAVNE